Protein AF-A0A3D2MZ60-F1 (afdb_monomer_lite)

pLDDT: mean 96.08, std 6.0, range [55.5, 98.56]

Foldseek 3Di:
DDWDWADDDPQDIDIDDDQDDPPPDDDPPRDDPCVSCVPVVVVVVVVVVVSNVVSVQCPDPPDDDDDDDVPPCVVVVVVVVVVVVVVVVVVVPPD

Secondary structure (DSSP, 8-state):
-EEEEEE-SSS-EEEEEE----TT--BTTTB-HHHHHHHHHHHHHHHHHHHHHHHHHHTSTT--PPPPPTTTSHHHHHHHHHHHHHHHHHHHH--

Radius of gyration: 18.62 Å; chains: 1; bounding box: 49×37×49 Å

Sequence (95 aa):
VLYRFLPRSLTETDMELVWFVRGDAIEGKDYDVDEVTWLWHHTTQEDDYIITRNSAGVNSRFFEPGPYHTEFEATLQQFISWYLHSLEQSLSAAP

Structure (mmCIF, N/CA/C/O backbone):
data_AF-A0A3D2MZ60-F1
#
_entry.id   AF-A0A3D2MZ60-F1
#
loop_
_atom_site.group_PDB
_atom_site.id
_atom_site.type_symbol
_atom_site.label_atom_id
_atom_site.label_alt_id
_atom_site.label_comp_id
_atom_site.label_asym_id
_atom_site.label_entity_id
_atom_site.label_seq_id
_atom_site.pdbx_PDB_ins_code
_atom_site.Cartn_x
_atom_site.Cartn_y
_atom_site.Cartn_z
_atom_site.occupancy
_atom_site.B_iso_or_equiv
_atom_site.auth_seq_id
_atom_site.auth_comp_id
_atom_site.auth_asym_id
_atom_site.auth_atom_id
_atom_site.pdbx_PDB_model_num
ATOM 1 N N . VAL A 1 1 ? -5.321 2.941 10.402 1.00 93.12 1 VAL A N 1
ATOM 2 C CA . VAL A 1 1 ? -5.424 1.802 9.464 1.00 93.12 1 VAL A CA 1
ATOM 3 C C . VAL A 1 1 ? -4.054 1.157 9.336 1.00 93.12 1 VAL A C 1
ATOM 5 O O . VAL A 1 1 ? -3.062 1.876 9.399 1.0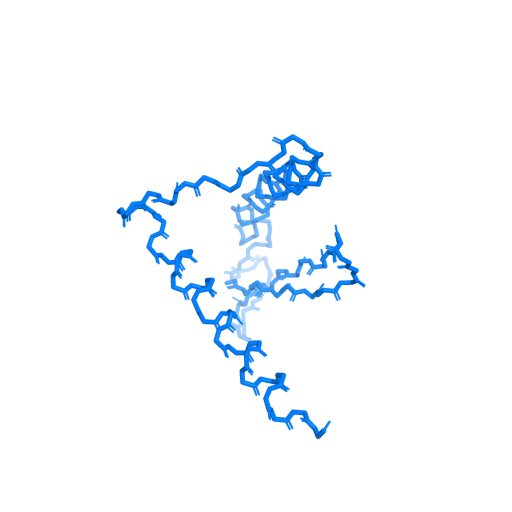0 93.12 1 VAL A O 1
ATOM 8 N N . LEU A 1 2 ? -3.989 -0.164 9.230 1.00 97.00 2 LEU A N 1
ATOM 9 C CA . LEU A 1 2 ? -2.777 -0.920 8.918 1.00 97.00 2 LEU A CA 1
ATOM 10 C C . LEU A 1 2 ? -2.987 -1.666 7.608 1.00 97.00 2 LEU A C 1
ATOM 12 O O . LEU A 1 2 ? -4.049 -2.246 7.414 1.00 97.00 2 LEU A O 1
ATOM 16 N N . TYR A 1 3 ? -1.960 -1.653 6.763 1.00 97.31 3 TYR A N 1
ATOM 17 C CA . TYR A 1 3 ? -1.883 -2.442 5.541 1.00 97.31 3 TYR A CA 1
ATOM 18 C C . TYR A 1 3 ? -0.945 -3.619 5.762 1.00 97.31 3 TYR A C 1
ATOM 20 O O . TYR A 1 3 ? 0.155 -3.456 6.299 1.00 97.31 3 TYR A O 1
ATOM 28 N N . ARG A 1 4 ? -1.368 -4.800 5.322 1.00 97.69 4 ARG A N 1
ATOM 29 C CA . ARG A 1 4 ? -0.554 -6.011 5.322 1.00 97.69 4 ARG A CA 1
ATOM 30 C C . ARG A 1 4 ? -0.589 -6.632 3.934 1.00 97.69 4 ARG A C 1
ATOM 32 O O . ARG A 1 4 ? -1.657 -6.970 3.442 1.00 97.69 4 ARG A O 1
ATOM 39 N N . PHE A 1 5 ? 0.587 -6.793 3.338 1.00 97.00 5 PHE A N 1
ATOM 40 C CA . PHE A 1 5 ? 0.767 -7.405 2.024 1.00 97.00 5 PHE A CA 1
ATOM 41 C C . PHE A 1 5 ? 1.365 -8.801 2.196 1.00 97.00 5 PHE A C 1
ATOM 43 O O . PHE A 1 5 ? 2.437 -8.945 2.790 1.00 97.00 5 PHE A O 1
ATOM 50 N N . LEU A 1 6 ? 0.670 -9.829 1.713 1.00 97.88 6 LEU A N 1
ATOM 51 C CA . LEU A 1 6 ? 1.092 -11.224 1.827 1.00 97.88 6 LEU A CA 1
ATOM 52 C C . LEU A 1 6 ? 1.328 -11.816 0.440 1.00 97.88 6 LEU A C 1
ATOM 54 O O . LEU A 1 6 ? 0.365 -11.970 -0.315 1.00 97.88 6 LEU A O 1
ATOM 58 N N . PRO A 1 7 ? 2.571 -12.184 0.093 1.00 97.69 7 PRO A N 1
ATOM 59 C CA . PRO A 1 7 ? 2.840 -12.788 -1.201 1.00 97.69 7 PRO A CA 1
ATOM 60 C C . PRO A 1 7 ? 2.146 -14.154 -1.298 1.00 97.69 7 PRO A C 1
ATOM 62 O O . PRO A 1 7 ? 2.272 -14.991 -0.398 1.00 97.69 7 PRO A O 1
ATOM 65 N N . ARG A 1 8 ? 1.420 -14.385 -2.396 1.00 97.62 8 ARG A N 1
ATOM 66 C CA . ARG A 1 8 ? 0.775 -15.673 -2.709 1.00 97.62 8 ARG A CA 1
ATOM 67 C C . ARG A 1 8 ? 1.490 -16.405 -3.831 1.00 97.62 8 ARG A C 1
ATOM 69 O O . ARG A 1 8 ? 1.739 -17.604 -3.725 1.00 97.62 8 ARG A O 1
ATOM 76 N N . SER A 1 9 ? 1.847 -15.674 -4.877 1.00 97.06 9 SER A N 1
ATOM 77 C CA . SER A 1 9 ? 2.605 -16.169 -6.021 1.00 97.06 9 SER A CA 1
ATOM 78 C C . SER A 1 9 ? 3.477 -15.043 -6.583 1.00 97.06 9 SER A C 1
ATOM 80 O O . SER A 1 9 ? 3.566 -13.967 -5.994 1.00 97.06 9 SER A O 1
ATOM 82 N N . LEU A 1 10 ? 4.146 -15.274 -7.716 1.00 95.44 10 LEU A N 1
ATOM 83 C CA . LEU A 1 10 ? 4.970 -14.245 -8.362 1.00 95.44 10 LEU A CA 1
ATOM 84 C C . LEU A 1 10 ? 4.162 -13.009 -8.789 1.00 95.44 10 LEU A C 1
ATOM 86 O O . LEU A 1 10 ? 4.727 -11.924 -8.890 1.00 95.44 10 LEU A O 1
ATOM 90 N N . THR A 1 11 ? 2.862 -13.169 -9.051 1.00 96.31 11 THR A N 1
ATOM 91 C CA . THR A 1 11 ? 1.995 -12.107 -9.587 1.00 96.31 11 THR A CA 1
ATOM 92 C C . THR A 1 11 ? 0.731 -11.883 -8.760 1.00 96.31 11 THR A C 1
ATOM 94 O O . THR A 1 11 ? -0.171 -11.190 -9.220 1.00 96.31 11 THR A O 1
ATOM 97 N N . GLU A 1 12 ? 0.642 -12.457 -7.558 1.00 97.06 12 GLU A N 1
ATOM 98 C CA . GLU A 1 12 ? -0.531 -12.342 -6.686 1.00 97.06 12 GLU A CA 1
ATOM 99 C C . GLU A 1 12 ? -0.105 -12.054 -5.246 1.00 97.06 12 GLU A C 1
ATOM 101 O O . GLU A 1 12 ? 0.816 -12.675 -4.705 1.00 97.06 12 GLU A O 1
ATOM 106 N N . THR A 1 13 ? -0.792 -11.105 -4.617 1.00 97.81 13 THR A N 1
ATOM 107 C CA . THR A 1 13 ? -0.564 -10.671 -3.236 1.00 97.81 13 THR A CA 1
ATOM 108 C C . THR A 1 13 ? -1.912 -10.408 -2.584 1.00 97.81 13 THR A C 1
ATOM 110 O O . THR A 1 13 ? -2.726 -9.685 -3.152 1.00 97.81 13 THR A O 1
ATOM 113 N N . ASP A 1 14 ? -2.135 -10.947 -1.387 1.00 97.50 14 ASP A N 1
ATOM 114 C CA . ASP A 1 14 ? -3.286 -10.536 -0.585 1.00 97.50 14 ASP A CA 1
ATOM 115 C C . ASP A 1 14 ? -2.952 -9.213 0.099 1.00 97.50 14 ASP A C 1
ATOM 117 O O . ASP A 1 14 ? -1.915 -9.091 0.761 1.00 97.50 14 ASP A O 1
ATOM 121 N N . MET A 1 15 ? -3.845 -8.240 -0.035 1.00 97.25 15 MET A N 1
ATOM 122 C CA . MET A 1 15 ? -3.776 -6.972 0.676 1.00 97.25 15 MET A CA 1
ATOM 123 C C . MET A 1 15 ? -4.877 -6.940 1.733 1.00 97.25 15 MET A C 1
ATOM 125 O O . MET A 1 15 ? -6.065 -6.940 1.419 1.00 97.25 15 MET A O 1
ATOM 129 N N . GLU A 1 16 ? -4.476 -6.907 2.998 1.00 97.12 16 GLU A N 1
ATOM 130 C CA . GLU A 1 16 ? -5.393 -6.795 4.124 1.00 97.12 16 GLU A CA 1
ATOM 131 C C . GLU A 1 16 ? -5.300 -5.417 4.763 1.00 97.12 16 GLU A C 1
ATOM 133 O O . GLU A 1 16 ? -4.208 -4.927 5.070 1.00 97.12 16 GLU A O 1
ATOM 138 N N . LEU A 1 17 ? -6.464 -4.824 5.011 1.00 97.31 17 LEU A N 1
ATOM 139 C CA . LEU A 1 17 ? -6.595 -3.559 5.713 1.00 97.31 17 LEU A CA 1
ATOM 140 C C . LEU A 1 17 ? -7.271 -3.784 7.058 1.00 97.31 17 LEU A C 1
ATOM 142 O O . LEU A 1 17 ? -8.327 -4.409 7.146 1.00 97.31 17 LEU A O 1
ATOM 146 N N . VAL A 1 18 ? -6.667 -3.237 8.109 1.00 97.06 18 VAL A N 1
ATOM 147 C CA . VAL A 1 18 ? -7.185 -3.324 9.476 1.00 97.06 18 VAL A CA 1
ATOM 148 C C . VAL A 1 18 ? -7.423 -1.919 10.017 1.00 97.06 18 VAL A C 1
ATOM 150 O O . VAL A 1 18 ? -6.498 -1.107 10.128 1.00 97.06 18 VAL A O 1
ATOM 153 N N . TRP A 1 19 ? -8.670 -1.623 10.379 1.00 97.56 19 TRP A N 1
ATOM 154 C CA . TRP A 1 19 ? -9.044 -0.383 11.052 1.00 97.56 19 TRP A CA 1
ATOM 155 C C . TRP A 1 19 ? -9.032 -0.600 12.557 1.00 97.56 19 TRP A C 1
ATOM 157 O O . TRP A 1 19 ? -9.673 -1.507 13.078 1.00 97.56 19 TRP A O 1
ATOM 167 N N . PHE A 1 20 ? -8.278 0.243 13.253 1.00 97.06 20 PHE A N 1
ATOM 168 C CA . PHE A 1 20 ? -8.202 0.219 14.705 1.00 97.06 20 PHE A CA 1
ATOM 169 C C . PHE A 1 20 ? -9.049 1.353 15.266 1.00 97.06 20 PHE A C 1
ATOM 171 O O . PHE A 1 20 ? -8.834 2.515 14.920 1.00 97.06 20 PHE A O 1
ATOM 178 N N . VAL A 1 21 ? -9.974 1.000 16.153 1.00 97.19 21 VAL A N 1
ATOM 179 C CA . VAL A 1 21 ? -10.701 1.932 17.020 1.00 97.19 21 VAL A CA 1
ATOM 180 C C . VAL A 1 21 ? -10.232 1.749 18.463 1.00 97.19 21 VAL A C 1
ATOM 182 O O . VAL A 1 21 ? -9.477 0.825 18.780 1.00 97.19 21 VAL A O 1
ATOM 185 N N . ARG A 1 22 ? -10.654 2.643 19.359 1.00 97.94 22 ARG A N 1
ATOM 186 C CA . ARG A 1 22 ? -10.379 2.483 20.791 1.00 97.94 22 ARG A CA 1
ATOM 187 C C . ARG A 1 22 ? -11.077 1.220 21.302 1.00 97.94 22 ARG A C 1
ATOM 189 O O . ARG A 1 22 ? -12.203 0.948 20.906 1.00 97.94 22 ARG A O 1
ATOM 196 N N . GLY A 1 23 ? -10.429 0.466 22.190 1.00 97.94 23 GLY A N 1
ATOM 197 C CA . GLY A 1 23 ? -10.959 -0.821 22.668 1.00 97.94 23 GLY A CA 1
ATOM 198 C C . GLY A 1 23 ? -12.271 -0.740 23.461 1.00 97.94 23 GLY A C 1
ATOM 199 O O . GLY A 1 23 ? -12.905 -1.766 23.678 1.00 97.94 23 GLY A O 1
ATOM 200 N N . ASP A 1 24 ? -12.675 0.455 23.894 1.00 98.06 24 ASP A N 1
ATOM 201 C CA . ASP A 1 24 ? -13.937 0.742 24.584 1.00 98.06 24 ASP A CA 1
ATOM 202 C C . ASP A 1 24 ? -14.974 1.456 23.695 1.00 98.06 24 ASP A C 1
ATOM 204 O O . ASP A 1 24 ? -16.049 1.803 24.182 1.00 98.06 24 ASP A O 1
ATOM 208 N N . ALA A 1 25 ? -14.660 1.704 22.417 1.00 98.31 25 ALA A N 1
ATOM 209 C CA . ALA A 1 25 ? -15.562 2.373 21.486 1.00 98.31 25 ALA A CA 1
ATOM 210 C C . ALA A 1 25 ? -16.694 1.435 21.043 1.00 98.31 25 ALA A C 1
ATOM 212 O O . ALA A 1 25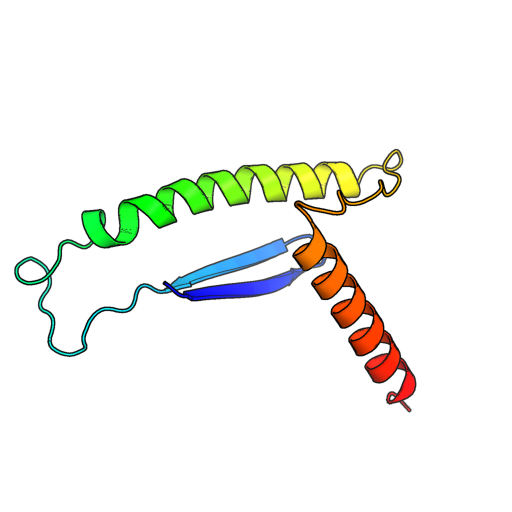 ? -16.464 0.272 20.706 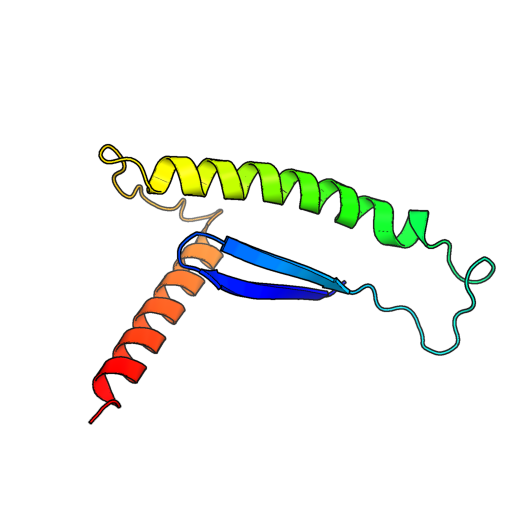1.00 98.31 25 ALA A O 1
ATOM 213 N N . ILE A 1 26 ? -17.915 1.964 21.000 1.00 98.25 26 ILE A N 1
ATOM 214 C CA . ILE A 1 26 ? -19.131 1.241 20.627 1.00 98.25 26 ILE A CA 1
ATOM 215 C C . ILE A 1 26 ? -19.609 1.735 19.257 1.00 98.25 26 ILE A C 1
ATOM 217 O O . ILE A 1 26 ? -19.868 2.926 19.069 1.00 98.25 26 ILE A O 1
ATOM 221 N N . GLU A 1 27 ? -19.749 0.813 18.308 1.00 97.69 27 GLU A N 1
ATOM 222 C CA . GLU A 1 27 ? -20.310 1.082 16.978 1.00 97.69 27 GLU A CA 1
ATOM 223 C C . GLU A 1 27 ? -21.731 1.669 17.070 1.00 97.69 27 GLU A C 1
ATOM 225 O O . GLU A 1 27 ? -22.523 1.292 17.938 1.00 97.69 27 GLU A O 1
ATOM 230 N N . GLY A 1 28 ? -22.049 2.633 16.203 1.00 97.25 28 GLY A N 1
ATOM 231 C CA . GLY A 1 28 ? -23.329 3.349 16.182 1.00 97.25 28 GLY A CA 1
ATOM 232 C C . GLY A 1 28 ? -23.476 4.411 17.279 1.00 97.25 28 GLY A C 1
ATOM 233 O O . GLY A 1 28 ? -24.481 5.122 17.316 1.00 97.25 28 GLY A O 1
ATOM 234 N N . LYS A 1 29 ? -22.483 4.542 18.170 1.00 98.19 29 LYS A N 1
ATOM 235 C CA . LYS A 1 29 ? -22.410 5.597 19.190 1.00 98.19 29 LYS A CA 1
ATOM 236 C C . LYS A 1 29 ? -21.139 6.428 19.063 1.00 98.19 29 LYS A C 1
ATOM 238 O O . LYS A 1 29 ? -21.218 7.650 18.997 1.00 98.19 29 LYS A O 1
ATOM 243 N N . ASP A 1 30 ? -19.986 5.765 19.091 1.00 98.44 30 ASP A N 1
ATOM 244 C CA . ASP A 1 30 ? -18.671 6.412 19.089 1.00 98.44 30 ASP A CA 1
ATOM 245 C C . ASP A 1 30 ? -18.063 6.480 17.682 1.00 98.44 30 ASP A C 1
ATOM 247 O O . ASP A 1 30 ? -17.189 7.309 17.433 1.00 98.44 30 ASP A O 1
ATOM 251 N N . TYR A 1 31 ? -18.512 5.609 16.774 1.00 98.31 31 TYR A N 1
ATOM 252 C CA . TYR A 1 31 ? -18.144 5.621 15.362 1.00 98.31 31 TYR A CA 1
ATOM 253 C C . TYR A 1 31 ? -19.185 4.899 14.502 1.00 98.31 31 TYR A C 1
ATOM 255 O O . TYR A 1 31 ? -19.913 4.031 14.992 1.00 98.31 31 TYR A O 1
ATOM 263 N N . ASP A 1 32 ? -19.205 5.243 13.220 1.00 98.31 32 ASP A N 1
ATOM 264 C CA . ASP A 1 32 ? -19.893 4.518 12.156 1.00 98.31 32 ASP A CA 1
ATOM 265 C C . ASP A 1 32 ? -18.853 3.780 11.294 1.00 98.31 32 ASP A C 1
ATOM 267 O O . ASP A 1 32 ? -17.786 4.325 10.989 1.00 98.31 32 ASP A O 1
ATOM 271 N N . VAL A 1 33 ? -19.112 2.512 10.963 1.00 97.31 33 VAL A N 1
ATOM 272 C CA . VAL A 1 33 ? -18.149 1.670 10.230 1.00 97.31 33 VAL A CA 1
ATOM 273 C C . VAL A 1 33 ? -17.932 2.184 8.812 1.00 97.31 33 VAL A C 1
ATOM 275 O O . VAL A 1 33 ? -16.785 2.215 8.352 1.00 97.31 33 VAL A O 1
ATOM 278 N N . ASP A 1 34 ? -18.993 2.614 8.133 1.00 97.69 34 ASP A N 1
ATOM 279 C CA . ASP A 1 34 ? -18.898 3.098 6.760 1.00 97.69 34 ASP A CA 1
ATOM 280 C C . ASP A 1 34 ? -18.098 4.402 6.733 1.00 97.69 34 ASP A C 1
ATOM 282 O O . ASP A 1 34 ? -17.163 4.526 5.946 1.00 97.69 34 ASP A O 1
ATOM 286 N N . GLU A 1 35 ? -18.341 5.327 7.664 1.00 97.44 35 GLU A N 1
ATOM 287 C CA . GLU A 1 35 ? -17.564 6.570 7.763 1.00 97.44 35 GLU A CA 1
ATOM 288 C C . GLU A 1 35 ? -16.075 6.324 8.064 1.00 97.44 35 GLU A C 1
ATOM 290 O O . GLU A 1 35 ? -15.200 6.940 7.448 1.00 97.44 35 GLU A O 1
ATOM 295 N N . VAL A 1 36 ? -15.759 5.407 8.988 1.00 97.50 36 VAL A N 1
ATOM 296 C CA . VAL A 1 36 ? -14.368 5.094 9.368 1.00 97.50 36 VAL A CA 1
ATOM 297 C C . VAL A 1 36 ? -13.606 4.395 8.239 1.00 97.50 36 VAL A C 1
ATOM 299 O O . VAL A 1 36 ? -12.383 4.553 8.118 1.00 97.50 36 VAL A O 1
ATOM 302 N N . THR A 1 37 ? -14.301 3.615 7.412 1.00 97.94 37 THR A N 1
ATOM 303 C CA . THR A 1 37 ? -13.677 2.811 6.354 1.00 97.94 37 THR A CA 1
ATOM 304 C C . THR A 1 37 ? -13.670 3.500 4.994 1.00 97.94 37 THR A C 1
ATOM 306 O O . THR A 1 37 ? -12.744 3.249 4.221 1.00 97.94 37 THR A O 1
ATOM 309 N N . TRP A 1 38 ? -14.618 4.407 4.729 1.00 97.81 38 TRP A N 1
ATOM 310 C CA . TRP A 1 38 ? -14.932 4.960 3.407 1.00 97.81 38 TRP A CA 1
ATOM 311 C C . TRP A 1 38 ? -13.707 5.378 2.592 1.00 97.81 38 TRP A C 1
ATOM 313 O O . TRP A 1 38 ? -13.494 4.865 1.493 1.00 97.81 38 TRP A O 1
ATOM 323 N N . LEU A 1 39 ? -12.877 6.276 3.140 1.00 97.62 39 LEU A N 1
ATOM 324 C CA . LEU A 1 39 ? -11.756 6.852 2.395 1.00 97.62 39 LEU A CA 1
ATOM 325 C C . LEU A 1 39 ? -10.783 5.761 1.949 1.00 97.62 39 LEU A C 1
ATOM 327 O O . LEU A 1 39 ? -10.506 5.618 0.764 1.00 97.62 39 LEU A O 1
ATOM 331 N N . TRP A 1 40 ? -10.297 4.972 2.906 1.00 97.56 40 TRP A N 1
ATOM 332 C CA . TRP A 1 40 ? -9.296 3.950 2.629 1.00 97.56 40 TRP A CA 1
ATOM 333 C C . TRP A 1 40 ? -9.873 2.770 1.853 1.00 97.56 40 TRP A C 1
ATOM 335 O O . TRP A 1 40 ? -9.135 2.144 1.105 1.00 97.56 40 TRP A O 1
ATOM 345 N N . HIS A 1 41 ? -11.170 2.479 1.970 1.00 96.50 41 HIS A N 1
ATOM 346 C CA . HIS A 1 41 ? -11.820 1.491 1.116 1.00 96.50 41 HIS A CA 1
ATOM 347 C C . HIS A 1 41 ? -11.760 1.913 -0.356 1.00 96.50 41 HIS A C 1
ATOM 349 O O . HIS A 1 41 ? -11.290 1.141 -1.191 1.00 96.50 41 HIS A O 1
ATOM 355 N N . HIS A 1 42 ? -12.168 3.147 -0.668 1.00 97.88 42 HIS A N 1
ATOM 356 C CA . HIS A 1 42 ? -12.158 3.638 -2.044 1.00 97.88 42 HIS A CA 1
ATOM 357 C C . HIS A 1 42 ? -10.751 3.821 -2.603 1.00 97.88 42 HIS A C 1
ATOM 359 O O . HIS A 1 42 ? -10.467 3.312 -3.684 1.00 97.88 42 HIS A O 1
ATOM 365 N N . THR A 1 43 ? -9.841 4.459 -1.868 1.00 98.19 43 THR A N 1
ATOM 366 C CA . THR A 1 43 ? -8.484 4.686 -2.391 1.00 98.19 43 THR A CA 1
ATOM 367 C C . THR A 1 43 ? -7.717 3.378 -2.579 1.00 98.19 43 THR A C 1
ATOM 369 O O . THR A 1 43 ? -6.927 3.256 -3.503 1.00 98.19 43 THR A O 1
ATOM 372 N N . THR A 1 44 ? -7.993 2.353 -1.769 1.00 98.00 44 THR A N 1
ATOM 373 C CA . THR A 1 44 ? -7.374 1.028 -1.942 1.00 98.00 44 THR A CA 1
ATOM 374 C C . THR A 1 44 ? -7.848 0.324 -3.208 1.00 98.00 44 THR A C 1
ATOM 376 O O . THR A 1 44 ? -7.074 -0.385 -3.844 1.00 98.00 44 THR A O 1
ATOM 379 N N . GLN A 1 45 ? -9.111 0.517 -3.599 1.00 97.69 45 GLN A N 1
ATOM 380 C CA . GLN A 1 45 ? -9.619 0.011 -4.878 1.00 97.69 45 GLN A CA 1
ATOM 381 C C . GLN A 1 45 ? -8.957 0.730 -6.061 1.00 97.69 45 GLN A C 1
ATOM 383 O O . GLN A 1 45 ? -8.675 0.110 -7.087 1.00 97.69 45 GLN A O 1
ATOM 388 N N . GLU A 1 46 ? -8.680 2.027 -5.916 1.00 98.56 46 GLU A N 1
ATOM 389 C CA . GLU A 1 46 ? -7.933 2.802 -6.910 1.00 98.56 46 GLU A CA 1
ATOM 390 C C . GLU A 1 46 ? -6.473 2.326 -7.011 1.00 98.56 46 GLU A C 1
ATOM 392 O O . GLU A 1 46 ? -5.974 2.115 -8.121 1.00 98.56 46 GLU A O 1
ATOM 397 N N . ASP A 1 47 ? -5.817 2.075 -5.874 1.00 98.19 47 ASP A N 1
ATOM 398 C CA . ASP A 1 47 ? -4.461 1.518 -5.818 1.00 98.19 47 ASP A CA 1
ATOM 399 C C . ASP A 1 47 ? -4.392 0.123 -6.454 1.00 98.19 47 ASP A C 1
ATOM 401 O O . ASP A 1 47 ? -3.516 -0.122 -7.285 1.00 98.19 47 ASP A O 1
ATOM 405 N N . ASP A 1 48 ? -5.331 -0.777 -6.144 1.00 97.44 48 ASP A N 1
ATOM 406 C CA . ASP A 1 48 ? -5.400 -2.121 -6.741 1.00 97.44 48 ASP A CA 1
ATOM 407 C C . ASP A 1 48 ? -5.467 -2.066 -8.275 1.00 97.44 48 ASP A C 1
ATOM 409 O O . ASP A 1 48 ? -4.732 -2.771 -8.980 1.00 97.44 48 ASP A O 1
ATOM 413 N N . TYR A 1 49 ? -6.285 -1.154 -8.808 1.00 98.25 49 TYR A N 1
ATOM 414 C CA . TYR A 1 49 ? -6.389 -0.938 -10.246 1.00 98.25 49 TYR A CA 1
ATOM 415 C C . TYR A 1 49 ? -5.053 -0.495 -10.865 1.00 98.25 49 TYR A C 1
ATOM 417 O O . TYR A 1 49 ? -4.651 -1.009 -11.918 1.00 98.25 49 TYR A O 1
ATOM 425 N N . ILE A 1 50 ? -4.343 0.440 -10.226 1.00 98.44 50 ILE A N 1
ATOM 426 C CA . ILE A 1 50 ? -3.041 0.933 -10.698 1.00 98.44 50 ILE A CA 1
ATOM 427 C C . ILE A 1 50 ? -1.981 -0.173 -10.611 1.00 98.44 50 ILE A C 1
ATOM 429 O O . ILE A 1 50 ? -1.274 -0.425 -11.592 1.00 98.44 50 ILE A O 1
ATOM 433 N N . ILE A 1 51 ? -1.899 -0.866 -9.474 1.00 97.88 51 ILE A N 1
ATOM 434 C CA . ILE A 1 51 ? -0.917 -1.922 -9.196 1.00 97.88 51 ILE A CA 1
ATOM 435 C C . ILE A 1 51 ? -1.070 -3.073 -10.190 1.00 97.88 51 ILE A C 1
ATOM 437 O O . ILE A 1 51 ? -0.088 -3.493 -10.809 1.00 97.88 51 ILE A O 1
ATOM 441 N N . THR A 1 52 ? -2.297 -3.545 -10.406 1.00 97.25 52 THR A N 1
ATOM 442 C CA . THR A 1 52 ? -2.565 -4.673 -11.306 1.00 97.25 52 THR A CA 1
ATOM 443 C C . THR A 1 52 ? -2.198 -4.334 -12.751 1.00 97.25 52 THR A C 1
ATOM 445 O O . THR A 1 52 ? -1.590 -5.143 -13.459 1.00 97.25 52 THR A O 1
ATOM 448 N N . ARG A 1 53 ? -2.481 -3.105 -13.198 1.00 98.12 53 ARG A N 1
ATOM 449 C CA . ARG A 1 53 ? -2.085 -2.642 -14.538 1.00 98.12 53 ARG A CA 1
ATOM 450 C C . ARG A 1 53 ? -0.580 -2.475 -14.679 1.00 98.12 53 ARG A C 1
ATOM 452 O O . ARG A 1 53 ? -0.037 -2.836 -15.723 1.00 98.12 53 ARG A O 1
ATOM 459 N N . ASN A 1 54 ? 0.087 -1.960 -13.649 1.00 98.00 54 ASN A N 1
ATOM 460 C CA . ASN A 1 54 ? 1.540 -1.860 -13.628 1.00 98.00 54 ASN A CA 1
ATOM 461 C C . ASN A 1 54 ? 2.183 -3.254 -13.729 1.00 98.00 54 ASN A C 1
ATOM 463 O O . ASN A 1 54 ? 3.036 -3.473 -14.585 1.00 98.00 54 ASN A O 1
ATOM 467 N N . SER A 1 55 ? 1.696 -4.224 -12.946 1.00 97.62 55 SER A N 1
ATOM 468 C CA . SER A 1 55 ? 2.139 -5.625 -13.007 1.00 97.62 55 SER A CA 1
ATOM 469 C C . SER A 1 55 ? 1.963 -6.222 -14.408 1.00 97.62 55 SER A C 1
ATOM 471 O O . SER A 1 55 ? 2.894 -6.817 -14.955 1.00 97.62 55 SER A O 1
ATOM 473 N N . ALA A 1 56 ? 0.813 -6.005 -15.055 1.00 97.50 56 ALA A N 1
ATOM 474 C CA . ALA A 1 56 ? 0.591 -6.462 -16.429 1.00 97.50 56 ALA A CA 1
ATOM 475 C C . ALA A 1 56 ? 1.584 -5.836 -17.430 1.00 97.50 56 ALA A C 1
ATOM 477 O O . ALA A 1 56 ? 2.066 -6.522 -18.331 1.00 97.50 56 ALA A O 1
ATOM 478 N N . GLY A 1 57 ? 1.913 -4.551 -17.259 1.00 98.12 57 GLY A N 1
ATOM 479 C CA . GLY A 1 57 ? 2.913 -3.852 -18.067 1.00 98.12 57 GLY A CA 1
ATOM 480 C C . GLY A 1 57 ? 4.324 -4.412 -17.880 1.00 98.12 57 GLY A C 1
ATOM 481 O O . GLY A 1 57 ? 4.984 -4.729 -18.868 1.00 98.12 57 GLY A O 1
ATOM 482 N N . VAL A 1 58 ? 4.755 -4.596 -16.629 1.00 97.44 58 VAL A N 1
ATOM 483 C CA . VAL A 1 58 ? 6.079 -5.140 -16.268 1.00 97.44 58 VAL A CA 1
ATOM 484 C C . VAL A 1 58 ? 6.282 -6.564 -16.793 1.00 97.44 58 VAL A C 1
ATOM 486 O O . VAL A 1 58 ? 7.381 -6.915 -17.209 1.00 97.44 58 VAL A O 1
ATOM 489 N N . ASN A 1 59 ? 5.222 -7.376 -16.849 1.00 97.25 59 ASN A N 1
ATOM 490 C CA . ASN A 1 59 ? 5.278 -8.740 -17.390 1.00 97.25 59 ASN A CA 1
ATOM 491 C C . ASN A 1 59 ? 5.347 -8.805 -18.932 1.00 97.25 59 ASN A C 1
ATOM 493 O O . ASN A 1 59 ? 5.438 -9.889 -19.513 1.00 97.25 59 ASN A O 1
ATOM 497 N N . SER A 1 60 ? 5.296 -7.667 -19.628 1.00 97.94 60 SER A N 1
ATOM 498 C CA . SER A 1 60 ? 5.459 -7.611 -21.080 1.00 97.94 60 SER A CA 1
ATOM 499 C C . SER A 1 60 ? 6.921 -7.772 -21.490 1.00 97.94 60 SER A C 1
ATOM 501 O O . SER A 1 60 ? 7.813 -7.147 -20.927 1.00 97.94 60 SER A O 1
ATOM 503 N N . ARG A 1 61 ? 7.171 -8.486 -22.595 1.00 97.56 61 ARG A N 1
ATOM 504 C CA . ARG A 1 61 ? 8.513 -8.582 -23.211 1.00 97.56 61 ARG A CA 1
ATOM 505 C C . ARG A 1 61 ? 9.100 -7.245 -23.689 1.00 97.56 61 ARG A C 1
ATOM 507 O O . ARG A 1 61 ? 10.252 -7.209 -24.098 1.00 97.56 61 ARG A O 1
ATOM 514 N N . PHE A 1 62 ? 8.278 -6.200 -23.756 1.00 97.88 62 PHE A N 1
ATOM 515 C CA . PHE A 1 62 ? 8.673 -4.861 -24.198 1.00 97.88 62 PHE A CA 1
ATOM 516 C C . PHE A 1 62 ? 9.018 -3.926 -23.034 1.00 97.88 62 PHE A C 1
ATOM 518 O O . PHE A 1 62 ? 9.362 -2.774 -23.278 1.00 97.88 62 PHE A O 1
ATOM 525 N N . PHE A 1 63 ? 8.855 -4.376 -21.789 1.00 97.88 63 PHE A N 1
ATOM 526 C CA . PHE A 1 63 ? 9.161 -3.557 -20.628 1.00 97.88 63 PHE A CA 1
ATOM 527 C C . PHE A 1 63 ? 10.675 -3.388 -20.465 1.00 97.88 63 PHE A C 1
ATOM 529 O O . PHE A 1 63 ? 11.425 -4.363 -20.478 1.00 97.88 63 PHE A O 1
ATOM 536 N N . GLU A 1 64 ? 11.096 -2.146 -20.244 1.00 97.81 64 GLU A N 1
ATOM 537 C CA . GLU A 1 64 ? 12.437 -1.791 -19.793 1.00 97.81 64 GLU A CA 1
ATOM 538 C C . GLU A 1 64 ? 12.311 -0.871 -18.563 1.00 97.81 64 GLU A C 1
ATOM 540 O O . GLU A 1 64 ? 11.453 0.019 -18.566 1.00 97.81 64 GLU A O 1
ATOM 545 N N . PRO A 1 65 ? 13.124 -1.054 -17.502 1.00 96.31 65 PRO A N 1
ATOM 546 C CA . PRO A 1 65 ? 13.067 -0.198 -16.319 1.00 96.31 65 PRO A CA 1
ATOM 547 C C . PRO A 1 65 ? 13.373 1.273 -16.638 1.00 96.31 65 PRO A C 1
ATOM 549 O O . PRO A 1 65 ? 14.397 1.588 -17.242 1.00 96.31 65 PRO A O 1
ATOM 552 N N . GLY A 1 66 ? 12.503 2.178 -16.185 1.00 95.88 66 GLY A N 1
ATOM 553 C CA . GLY A 1 66 ? 12.706 3.626 -16.270 1.00 95.88 66 GLY A CA 1
ATOM 554 C C . GLY A 1 66 ? 13.365 4.220 -15.016 1.00 95.88 66 GLY A C 1
ATOM 555 O O . GLY A 1 66 ? 13.446 3.554 -13.981 1.00 95.88 66 GLY A O 1
ATOM 556 N N . PRO A 1 67 ? 13.836 5.478 -15.079 1.00 96.19 67 PRO A N 1
ATOM 557 C CA . PRO A 1 67 ? 14.348 6.177 -13.908 1.00 96.19 67 PRO A CA 1
ATOM 558 C C . PRO A 1 67 ? 13.209 6.598 -12.971 1.00 96.19 67 PRO A C 1
ATOM 560 O O . PRO A 1 67 ? 12.180 7.094 -13.425 1.00 96.19 67 PRO A O 1
ATOM 563 N N . TYR A 1 68 ? 13.440 6.479 -11.665 1.00 96.12 68 TYR A N 1
ATOM 564 C CA . TYR A 1 68 ? 12.580 7.086 -10.650 1.00 96.12 68 TYR A CA 1
ATOM 565 C C . TYR A 1 68 ? 12.769 8.609 -10.605 1.00 96.12 68 TYR A C 1
ATOM 567 O O . TYR A 1 68 ? 13.893 9.113 -10.709 1.00 96.12 68 TYR A O 1
ATOM 575 N N . HIS A 1 69 ? 11.693 9.348 -10.356 1.00 96.56 69 HIS A N 1
ATOM 576 C CA . HIS A 1 69 ? 11.727 10.777 -10.091 1.00 96.56 69 HIS A CA 1
ATOM 577 C C . HIS A 1 69 ? 12.384 11.059 -8.733 1.00 96.56 69 HIS A C 1
ATOM 579 O O . HIS A 1 69 ? 11.938 10.585 -7.689 1.00 96.56 69 HIS A O 1
ATOM 585 N N . THR A 1 70 ? 13.426 11.887 -8.722 1.00 91.44 70 THR A N 1
ATOM 586 C CA . THR A 1 70 ? 14.271 12.113 -7.536 1.00 91.44 70 THR A CA 1
ATOM 587 C C . THR A 1 70 ? 13.522 12.712 -6.344 1.00 91.44 70 THR A C 1
ATOM 589 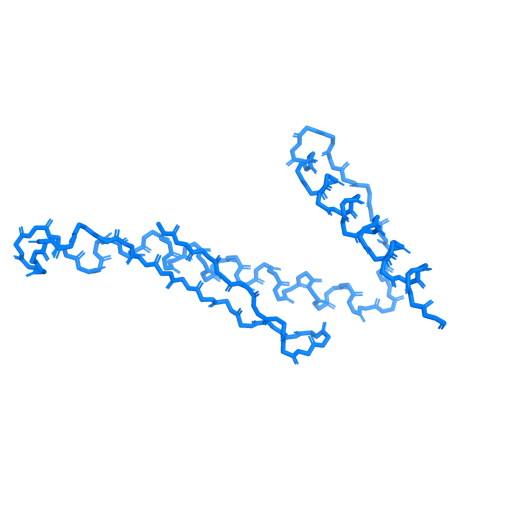O O . THR A 1 70 ? 13.790 12.334 -5.210 1.00 91.44 70 THR A O 1
ATOM 592 N N . GLU A 1 71 ? 12.582 13.627 -6.589 1.00 93.25 71 GLU A N 1
ATOM 593 C CA . GLU A 1 71 ? 11.785 14.268 -5.531 1.00 93.25 71 GLU A CA 1
ATOM 594 C C . GLU A 1 71 ? 10.588 13.425 -5.058 1.00 93.25 71 GLU A C 1
ATOM 596 O O . GLU A 1 71 ? 10.378 13.276 -3.857 1.00 93.25 71 GLU A O 1
ATOM 601 N N . PHE A 1 72 ? 9.815 12.848 -5.984 1.00 96.38 72 PHE A N 1
ATOM 602 C CA . PHE A 1 72 ? 8.536 12.203 -5.666 1.00 96.38 72 PHE A CA 1
ATOM 603 C C . PHE A 1 72 ? 8.635 10.697 -5.390 1.00 96.38 72 PHE A C 1
ATOM 605 O O . PHE A 1 72 ? 7.721 10.133 -4.796 1.00 96.38 72 PHE A O 1
ATOM 612 N N . GLU A 1 73 ? 9.734 10.039 -5.772 1.00 97.31 73 GLU A N 1
ATOM 613 C CA . GLU A 1 73 ? 9.892 8.579 -5.660 1.00 97.31 73 GLU A CA 1
ATOM 614 C C . GLU A 1 73 ? 11.104 8.172 -4.803 1.00 97.31 73 GLU A C 1
ATOM 616 O O . GLU A 1 73 ? 11.569 7.031 -4.846 1.00 97.31 73 GLU A O 1
ATOM 621 N N . ALA A 1 74 ? 11.618 9.086 -3.972 1.00 95.69 74 ALA A N 1
ATOM 622 C CA . ALA A 1 74 ? 12.764 8.826 -3.098 1.00 95.69 74 ALA A CA 1
ATOM 623 C C . ALA A 1 74 ? 12.536 7.638 -2.141 1.00 95.69 74 ALA A C 1
ATOM 625 O O . ALA A 1 74 ? 13.454 6.860 -1.880 1.00 95.69 74 ALA A O 1
ATOM 626 N N . THR A 1 75 ? 11.313 7.460 -1.635 1.00 96.00 75 THR A N 1
ATOM 627 C CA . THR A 1 75 ? 10.950 6.324 -0.770 1.00 96.00 75 THR A CA 1
ATOM 628 C C . THR A 1 75 ? 10.941 4.996 -1.528 1.00 96.00 75 THR A C 1
ATOM 630 O O . THR A 1 75 ? 11.365 3.985 -0.971 1.00 96.00 75 THR A O 1
ATOM 633 N N . LEU A 1 76 ? 10.547 4.991 -2.807 1.00 96.31 76 LEU A N 1
ATOM 634 C CA . LEU A 1 76 ? 10.614 3.803 -3.664 1.00 96.31 76 LEU A CA 1
ATOM 635 C C . LEU A 1 76 ? 12.067 3.387 -3.908 1.00 96.31 76 LEU A C 1
ATOM 637 O O . LEU A 1 76 ? 12.407 2.210 -3.779 1.00 96.31 76 LEU A O 1
ATOM 641 N N . GLN A 1 77 ? 12.951 4.355 -4.172 1.00 95.81 77 GLN A N 1
ATOM 642 C CA . GLN A 1 77 ? 14.386 4.093 -4.316 1.00 95.81 77 GLN A CA 1
ATOM 643 C C . GLN A 1 77 ? 14.987 3.483 -3.042 1.00 95.81 77 GLN A C 1
ATOM 645 O O . GLN A 1 77 ? 15.754 2.519 -3.115 1.00 95.81 77 GLN A O 1
ATOM 650 N N . GLN A 1 78 ? 14.619 4.011 -1.869 1.00 96.19 78 GLN A N 1
ATOM 651 C CA . GLN A 1 78 ? 15.057 3.472 -0.578 1.00 96.19 78 GLN A CA 1
ATOM 652 C C . GLN A 1 78 ? 14.545 2.043 -0.358 1.00 96.19 78 GLN A C 1
ATOM 654 O O . GLN A 1 78 ? 15.322 1.176 0.043 1.00 96.19 78 GLN A O 1
ATOM 659 N N . PHE A 1 79 ? 13.275 1.775 -0.672 1.00 97.06 79 PHE A N 1
ATOM 660 C CA . PHE A 1 79 ? 12.683 0.443 -0.553 1.00 97.06 79 PHE A CA 1
ATOM 661 C C . PHE A 1 79 ? 13.381 -0.588 -1.449 1.00 97.06 79 PHE A C 1
ATOM 663 O O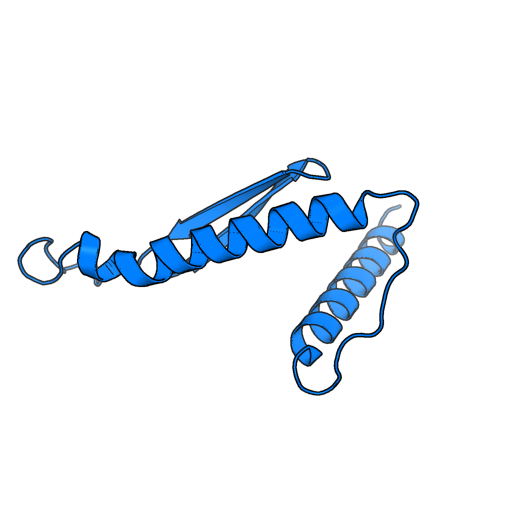 . PHE A 1 79 ? 13.768 -1.649 -0.965 1.00 97.06 79 PHE A O 1
ATOM 670 N N . ILE A 1 80 ? 13.606 -0.270 -2.729 1.00 96.81 80 ILE A N 1
ATOM 671 C CA . ILE A 1 80 ? 14.310 -1.173 -3.654 1.00 96.81 80 ILE A CA 1
ATOM 672 C C . ILE A 1 80 ? 15.748 -1.418 -3.193 1.00 96.81 80 ILE A C 1
ATOM 674 O O . ILE A 1 80 ? 16.209 -2.559 -3.210 1.00 96.81 80 ILE A O 1
ATOM 678 N N . SER A 1 81 ? 16.440 -0.376 -2.725 1.00 97.06 81 SER A N 1
ATOM 679 C CA . SER A 1 81 ? 17.803 -0.510 -2.197 1.00 97.06 81 SER A CA 1
ATOM 680 C C . SER A 1 81 ? 17.848 -1.455 -0.993 1.00 97.06 81 SER A C 1
ATOM 682 O O . SER A 1 81 ? 18.694 -2.346 -0.933 1.00 97.06 81 SER A O 1
ATOM 684 N N . TRP A 1 82 ? 16.902 -1.312 -0.060 1.00 98.06 82 TRP A N 1
ATOM 685 C CA . TRP A 1 82 ? 16.757 -2.216 1.081 1.00 98.06 82 TRP A CA 1
ATOM 686 C C . TRP A 1 82 ? 16.425 -3.653 0.653 1.00 98.06 82 TRP A C 1
ATOM 688 O O . TRP A 1 82 ? 17.034 -4.592 1.170 1.00 98.06 82 TRP A O 1
ATOM 698 N N . TYR A 1 83 ? 15.498 -3.836 -0.292 1.00 97.69 83 TYR A N 1
ATOM 699 C CA . TYR A 1 83 ? 15.099 -5.154 -0.790 1.00 97.69 83 TYR A CA 1
ATOM 700 C C . TYR A 1 83 ? 16.286 -5.902 -1.403 1.00 97.69 83 TYR A C 1
ATOM 702 O O . TYR A 1 83 ? 16.563 -7.038 -1.018 1.00 97.69 83 TYR A O 1
ATOM 710 N N . LEU A 1 84 ? 17.028 -5.247 -2.301 1.00 97.44 84 LEU A N 1
ATOM 711 C CA . LEU A 1 84 ? 18.188 -5.844 -2.964 1.00 97.44 84 LEU A CA 1
ATOM 712 C C . LEU A 1 84 ? 19.304 -6.171 -1.969 1.00 97.44 84 LEU A C 1
ATOM 714 O O . LEU A 1 84 ? 19.875 -7.257 -2.037 1.00 97.44 84 LEU A O 1
ATOM 718 N N . HIS A 1 85 ? 19.568 -5.283 -1.007 1.00 97.81 85 HIS A N 1
ATOM 719 C CA . HIS A 1 85 ? 20.567 -5.543 0.027 1.00 97.81 85 HIS A CA 1
ATOM 720 C C . HIS A 1 85 ? 20.170 -6.713 0.939 1.00 97.81 85 HIS A C 1
ATOM 722 O O . HIS A 1 85 ? 20.987 -7.578 1.244 1.00 97.81 85 HIS A O 1
ATOM 728 N N . SER A 1 86 ? 18.899 -6.780 1.340 1.00 97.69 86 SER A N 1
ATOM 729 C CA . SER A 1 86 ? 18.380 -7.877 2.167 1.00 97.69 86 SER A CA 1
ATOM 730 C C . SER A 1 86 ? 18.429 -9.215 1.423 1.00 97.69 86 SER A C 1
ATOM 732 O O . SER A 1 86 ? 18.748 -10.251 2.013 1.00 97.69 86 SER A O 1
AT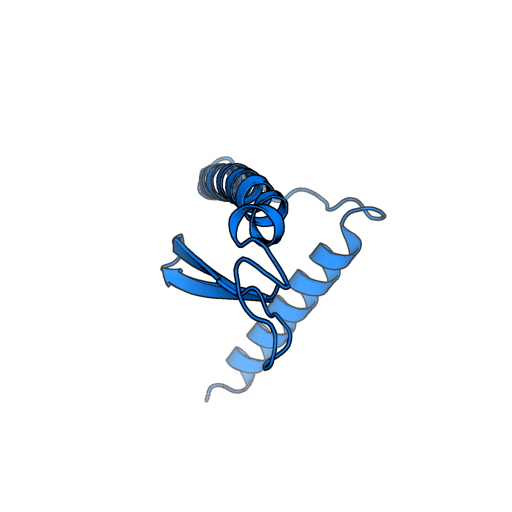OM 734 N N . LEU A 1 87 ? 18.148 -9.196 0.116 1.00 96.75 87 LEU A N 1
ATOM 735 C CA . LEU A 1 87 ? 18.255 -10.362 -0.753 1.00 96.75 87 LEU A CA 1
ATOM 736 C C . LEU A 1 87 ? 19.711 -10.830 -0.881 1.00 96.75 87 LEU A C 1
ATOM 738 O O . LEU A 1 87 ? 19.983 -12.012 -0.695 1.00 96.75 87 LEU A O 1
ATOM 742 N N . GLU A 1 88 ? 20.648 -9.914 -1.132 1.00 97.19 88 GLU A N 1
ATOM 743 C CA . GLU A 1 88 ? 22.085 -10.206 -1.215 1.00 97.19 88 GLU A CA 1
ATOM 744 C C . GLU A 1 88 ? 22.615 -10.840 0.078 1.00 97.19 88 GLU A C 1
ATOM 746 O O . GLU A 1 88 ? 23.297 -11.869 0.038 1.00 97.19 88 GLU A O 1
ATOM 751 N N . GLN A 1 89 ? 22.252 -10.275 1.234 1.00 96.31 89 GLN A N 1
ATOM 752 C CA . GLN A 1 89 ? 22.608 -10.834 2.538 1.00 96.31 89 GLN A CA 1
ATOM 753 C C . GLN A 1 89 ? 22.043 -12.245 2.724 1.00 96.31 89 GLN A C 1
ATOM 755 O O . GLN A 1 89 ? 22.757 -13.136 3.180 1.00 96.31 89 GLN A O 1
ATOM 760 N N . SER A 1 90 ? 20.783 -12.465 2.341 1.00 95.50 90 SER A N 1
ATOM 761 C CA . SER A 1 90 ? 20.119 -13.766 2.476 1.00 95.50 90 SER A CA 1
ATOM 762 C C . SER A 1 90 ? 20.745 -14.835 1.578 1.00 95.50 90 SER A C 1
ATOM 764 O O . SER A 1 90 ? 20.902 -15.975 2.005 1.00 95.50 90 SER A O 1
ATOM 766 N N . LEU A 1 91 ? 21.142 -14.466 0.357 1.00 94.31 91 LEU A N 1
ATOM 767 C CA . LEU A 1 91 ? 21.846 -15.355 -0.570 1.00 94.31 91 LEU A CA 1
ATOM 768 C C . LEU A 1 91 ? 23.272 -15.668 -0.100 1.00 94.31 91 LEU A C 1
ATOM 770 O O . LEU A 1 91 ? 23.732 -16.787 -0.280 1.00 94.31 91 LEU A O 1
ATOM 774 N N . SER A 1 92 ? 23.955 -14.705 0.525 1.00 89.19 92 SER A N 1
ATOM 775 C CA . SER A 1 92 ? 25.321 -14.884 1.045 1.00 89.19 92 SER A CA 1
ATOM 776 C C . SER A 1 92 ? 25.367 -15.664 2.362 1.00 89.19 92 SER A C 1
ATOM 778 O O . SER A 1 92 ? 26.380 -16.279 2.684 1.00 89.19 92 SER A O 1
ATOM 780 N N . ALA A 1 93 ? 24.289 -15.607 3.148 1.00 78.06 93 ALA A N 1
ATOM 781 C CA . ALA A 1 93 ? 24.130 -16.356 4.392 1.00 78.06 93 ALA A CA 1
ATOM 782 C C . ALA A 1 93 ? 23.585 -17.779 4.174 1.00 78.06 93 ALA A C 1
ATOM 784 O O . ALA A 1 93 ? 23.570 -18.576 5.116 1.00 78.06 93 ALA A O 1
ATOM 785 N N . ALA A 1 94 ? 23.122 -18.096 2.963 1.00 61.84 94 ALA A N 1
ATOM 786 C CA . ALA A 1 94 ? 22.772 -19.455 2.587 1.00 61.84 94 ALA A CA 1
ATOM 787 C C . ALA A 1 94 ? 24.062 -20.296 2.443 1.00 61.84 94 ALA A C 1
ATOM 789 O O . ALA A 1 94 ? 25.025 -19.808 1.851 1.00 61.84 94 ALA A O 1
ATOM 790 N N . PRO A 1 95 ? 24.117 -21.512 3.017 1.00 55.50 95 PRO A N 1
ATOM 791 C CA . PRO A 1 95 ? 25.282 -22.391 2.914 1.00 55.50 95 PRO A CA 1
ATOM 792 C C . PRO A 1 95 ? 25.556 -22.875 1.485 1.00 55.50 95 PRO A C 1
ATOM 794 O O . PRO A 1 95 ? 24.589 -23.006 0.698 1.00 55.50 95 PRO A O 1
#

=== Feature glossary ===
The features interleaved in this record are:

— What the protein is —

Sequence gives the chain of amino acids in standard one-letter code (A=alanine, C=cysteine, …, Y=tyrosine), read N→C. It is the only feature that is directly encoded by the gene; all structural features are derived from the folded form of this sequence.

Database cross-references. InterPro integrates a dozen domain/family signature databases into unified entries with residue-range hits. GO terms attach function/process/location labels with evidence codes. CATH codes position the fold in a four-level structural taxonomy. Organism is the NCBI-taxonomy species name.

— Where its atoms are —

Atomic coordinates in PDBx/mmCIF format — the same representation the Protein Data Bank distributes. Each line of the _atom_site loop places one backbone atom in Cartesian space (units: ångströms, origin: arbitrary).

The six renders are orthographic views along the three Cartesian axes in both directions. Representation (cartoon, sticks, or surface) and color scheme (sequence-rainbow or by-chain) vary across proteins so the training set covers all the common visualization conventions.

— Local backbone conformation —

Eight-state secondary structure (DSSP): H is the canonical α-helix, G the tighter 3₁₀-helix, I the wider π-helix; E/B are β-structure, T and S are turns and bends, and '-' is everything else. DSSP derives these from the pattern of main-chain N–H···O=C hydrogen bonds, not from the sequence.

P-SEA three-state annotation labels each residue as helix, strand, or coil based purely on the geometry of the Cα trace. It serves as a fallback when the full backbone (and thus DSSP) is unavailable.

The φ/ψ torsion pair specifies the backbone conformation at each residue. φ rotates about the N–Cα bond, ψ about the Cα–C bond. Steric clashes forbid most of the (φ, ψ) plane — the allowed regions (α-helix basin, β-sheet basin, left-handed helix) are the Ramachandran-allowed regions.

— Global shape and packing —

The geometric summary reports three shape descriptors. Rg (radius of gyration) measures how spread out the Cα atoms are about their centre of mass; compact globular proteins have small Rg, elongated or unfolded ones large. Cα contacts (<8 Å, |i−j|>4) count long-range residue pairs in spatial proximity — high for tightly packed folds, near zero for rods or random coil. The bounding-box extents give the protein's footprint along x, y, z in Å.

Solvent-accessible surface area (SASA) is the area in Å² traced out by the centre of a 1.4 Å probe sphere (a water molecule) rolled over the protein's van der Waals surface (Shrake–Rupley / Lee–Richards construction). Buried residues have near-zero SASA; fully exposed residues can exceed 200 Å². The total SASA scales roughly with the number of surface residues.

The contact map is a binary N×N matrix image: pixel (i, j) is dark where Cα_i and Cα_j are within 8 Å and |i−j|>4. Because the |i−j|>4 filter removes local helical contacts, off-diagonal stripes parallel to the main diagonal indicate parallel β-sheets; stripes perpendicular to it indicate antiparallel β-sheets. The Ramachandran plot scatters every residue's (φ, ψ) pair against the sterically allowed regions. The PAE heatmap renders the predicted-aligned-error matrix.

— Structural neighborhood —

3Di is Foldseek's structural alphabet. Each residue is assigned one of twenty discrete states based on how its Cα sits relative to its spatial (not sequential) neighbors. Aligning 3Di strings finds structural homologs roughly as well as full 3D superposition, but orders of magnitude faster.

Nearest PDB neighbors are the top structural matches found by Foldseek when searching this structure against the entire Protein Data Bank. Each hit reports a TM-score (0 to 1; >0.5 almost always implies the same fold) and an E-value. These are *structural* homologs — they may share no detectable sequence similarity.

— Confidence and disorder —

For AlphaFold models, the B-factor field carries pLDDT — the model's own estimate of local accuracy on a 0–100 scale. Regions with pLDDT<50 should be treated as essentially unmodeled; they often correspond to intrinsically disordered segments.

Crystallographic B-factors measure how much each atom's electron density is smeared out, in Å². They rise in mobile loops and surface residues and fall in the buried interior. In AlphaFold models this column is repurposed to hold pLDDT instead.

Predicted aligned error is AlphaFold's pairwise confidence. Unlike pLDDT (per-residue), PAE is per-residue-pair and captures whether two parts of the structure are correctly placed relative to each other. Units are ångströms of expected positional error.